Protein AF-A0A7S2YTC2-F1 (afdb_monomer)

Foldseek 3Di:
DDDDDDPPPQPRDADEAAAECPVPPADDFQVVNVVCCCVVPVPDDHDYDGHDHCVPDVLNVQQCVLVVPDDADDPPKDFDADPVRHGDDIGHNPDDPVVCVVVNRD

Mean predicted aligned error: 6.28 Å

InterPro domains:
  IPR000889 Glutathione peroxidase [PS51355] (1-106)
  IPR000889 Glutathione peroxidase [PTHR11592] (11-104)
  IPR036249 Thioredoxin-like superfamily [SSF52833] (11-104)

Secondary structure (DSSP, 8-state):
------TT-S------B----TTS-S-SSHHHHHHHHHHH-TT--S-BPPP--TTT-HHHHHHHHHSTT----SSS-EEEE-TTS-EEEEE-TTS-GGGGHHHHH-

Radius of gyration: 14.58 Å; Cα contacts (8 Å, |Δi|>4): 101; chains: 1; bounding box: 29×35×33 Å

Sequence (106 aa):
FPYYFLPDGRNAFTVLAFPTNDFHQELGSNQEILDFWNQQFPEATFPIFAQGSLHDNPVYQRLQQHLPHDHVQHNFFKYLVNANGVAVQLFHKRQNPLSLKKDILE

Organism: NCBI:txid265537

Nearest PDB structures (foldseek):
  3cyn-assembly1_A  TM=8.900E-01  e=8.343E-05  Homo sapiens
  2p31-assembly2_B  TM=9.014E-01  e=9.358E-04  Homo sapiens
  7l8l-assembly1_A  TM=8.459E-01  e=1.713E-03  Homo sapiens
  1ihr-assembly1_A  TM=3.918E-01  e=9.898E+00  Escherichia coli

Structure (mmCIF, N/CA/C/O backbone):
data_AF-A0A7S2YTC2-F1
#
_entry.id   AF-A0A7S2YTC2-F1
#
loop_
_atom_site.group_PDB
_atom_site.id
_atom_site.type_symbol
_atom_site.label_atom_id
_atom_site.label_alt_id
_atom_site.label_comp_id
_atom_site.label_asym_id
_atom_site.label_entity_id
_atom_site.label_seq_id
_atom_site.pdbx_PDB_ins_code
_atom_site.Cartn_x
_atom_site.Cartn_y
_atom_site.Cartn_z
_atom_site.occupancy
_atom_site.B_iso_or_equiv
_atom_site.auth_seq_id
_atom_site.auth_comp_id
_atom_site.auth_asym_id
_atom_site.auth_atom_id
_atom_site.pdbx_PDB_model_num
ATOM 1 N N . PHE A 1 1 ? -13.229 11.490 -8.993 1.00 33.94 1 PHE A N 1
ATOM 2 C CA . PHE A 1 1 ? -11.849 11.556 -8.481 1.00 33.94 1 PHE A CA 1
ATOM 3 C C . PHE A 1 1 ? -10.914 11.805 -9.655 1.00 33.94 1 PHE A C 1
ATOM 5 O O . PHE A 1 1 ? -10.643 10.857 -10.384 1.00 33.94 1 PHE A O 1
ATOM 12 N N . PRO A 1 2 ? -10.528 13.058 -9.955 1.00 38.62 2 PRO A N 1
ATOM 13 C CA . PRO A 1 2 ? -9.640 13.307 -11.078 1.00 38.62 2 PRO A CA 1
ATOM 14 C C . PRO A 1 2 ? -8.216 12.922 -10.667 1.00 38.62 2 PRO A C 1
ATOM 16 O O . PRO A 1 2 ? -7.701 13.392 -9.655 1.00 38.62 2 PRO A O 1
ATOM 19 N N . TYR A 1 3 ? -7.608 12.029 -11.439 1.00 40.41 3 TYR A N 1
ATOM 20 C CA . TYR A 1 3 ? -6.183 11.741 -11.355 1.00 40.41 3 TYR A CA 1
ATOM 21 C C . TYR A 1 3 ? -5.414 12.989 -11.800 1.00 40.41 3 TYR A C 1
ATOM 23 O O . TYR A 1 3 ? -5.627 13.490 -12.905 1.00 40.41 3 TYR A O 1
ATOM 31 N N . TYR A 1 4 ? -4.538 13.508 -10.941 1.00 37.81 4 TYR A N 1
ATOM 32 C CA . TYR A 1 4 ? -3.604 14.563 -11.322 1.00 37.81 4 TYR A CA 1
ATOM 33 C C . TYR A 1 4 ? -2.488 13.942 -12.163 1.00 37.81 4 TYR A C 1
ATOM 35 O O . TYR A 1 4 ? -1.631 13.227 -11.648 1.00 37.81 4 TYR A O 1
ATOM 43 N N . PHE A 1 5 ? -2.510 14.209 -13.466 1.00 41.69 5 PHE A N 1
ATOM 44 C CA . PHE A 1 5 ? -1.360 13.981 -14.333 1.00 41.69 5 PHE A CA 1
ATOM 45 C C . PHE A 1 5 ? -0.343 15.095 -14.080 1.00 41.69 5 PHE A C 1
ATOM 47 O O . PHE A 1 5 ? -0.690 16.277 -14.139 1.00 41.69 5 PHE A O 1
ATOM 54 N N . LEU A 1 6 ? 0.905 14.729 -13.777 1.00 43.34 6 LEU A N 1
ATOM 55 C CA . LEU A 1 6 ? 1.981 15.710 -13.679 1.00 43.34 6 LEU A CA 1
ATOM 56 C C . LEU A 1 6 ? 2.303 16.257 -15.086 1.00 43.34 6 LEU A C 1
ATOM 58 O O . LEU A 1 6 ? 2.338 15.475 -16.039 1.00 43.34 6 LEU A O 1
ATOM 62 N N . PRO A 1 7 ? 2.526 17.575 -15.254 1.00 41.16 7 PRO A N 1
ATOM 63 C CA . PRO A 1 7 ? 2.499 18.226 -16.570 1.00 41.16 7 PRO A CA 1
ATOM 64 C C . PRO A 1 7 ? 3.740 17.990 -17.442 1.00 41.16 7 PRO A C 1
ATOM 66 O O . PRO A 1 7 ? 3.812 18.533 -18.541 1.00 41.16 7 PRO A O 1
ATOM 69 N N . ASP A 1 8 ? 4.745 17.254 -16.963 1.00 50.38 8 ASP A N 1
ATOM 70 C CA . ASP A 1 8 ? 6.095 17.261 -17.538 1.00 50.38 8 ASP A CA 1
ATOM 71 C C . ASP A 1 8 ? 6.526 15.947 -18.207 1.00 50.38 8 ASP A C 1
ATOM 73 O O . ASP A 1 8 ? 7.706 15.764 -18.500 1.00 50.38 8 ASP A O 1
ATOM 77 N N . GLY A 1 9 ? 5.585 15.039 -18.487 1.00 46.59 9 GLY A N 1
ATOM 78 C CA . GLY A 1 9 ? 5.854 13.835 -19.282 1.00 46.59 9 GLY A CA 1
ATOM 79 C C . GLY A 1 9 ? 6.783 12.815 -18.615 1.00 46.59 9 GLY A C 1
ATOM 80 O O . GLY A 1 9 ? 7.193 11.855 -19.263 1.00 46.59 9 GLY A O 1
ATOM 81 N N . ARG A 1 10 ? 7.103 12.977 -17.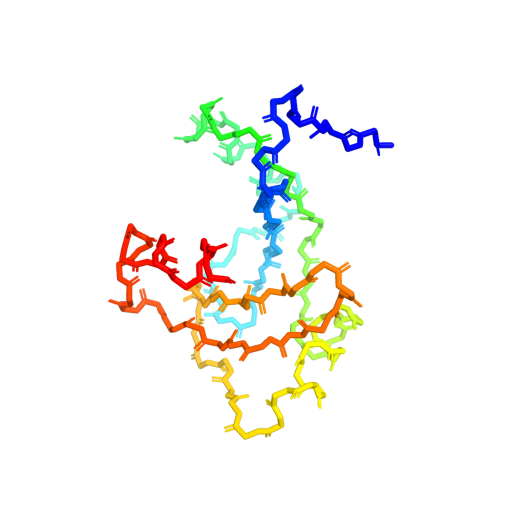325 1.00 51.09 10 ARG A N 1
ATOM 82 C CA . ARG A 1 10 ? 7.715 11.918 -16.518 1.00 51.09 10 ARG A CA 1
ATOM 83 C C . ARG A 1 10 ? 6.613 10.947 -16.114 1.00 51.09 10 ARG A C 1
ATOM 85 O O . ARG A 1 10 ? 5.562 11.393 -15.661 1.00 51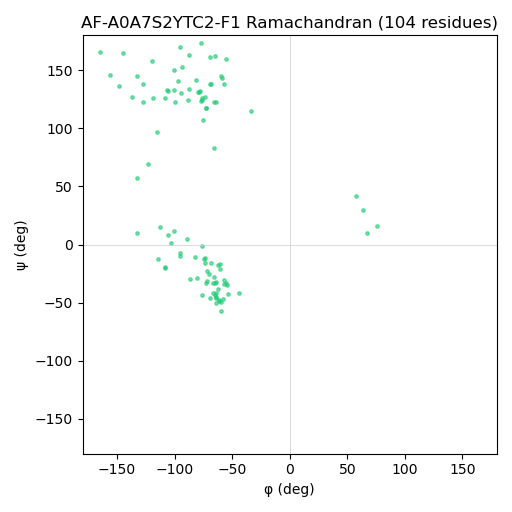.09 10 ARG A O 1
ATOM 92 N N . ASN A 1 11 ? 6.850 9.649 -16.316 1.00 57.50 11 ASN A N 1
ATOM 93 C CA . ASN A 1 11 ? 5.928 8.554 -16.000 1.00 57.50 11 ASN A CA 1
ATOM 94 C C . ASN A 1 11 ? 5.095 8.880 -14.753 1.00 57.50 11 ASN A C 1
ATOM 96 O O . ASN A 1 11 ? 5.655 9.066 -13.671 1.00 57.50 11 ASN A O 1
ATOM 100 N N . ALA A 1 12 ? 3.777 9.020 -14.930 1.00 73.75 12 ALA A N 1
ATOM 101 C CA . ALA A 1 12 ? 2.842 9.402 -13.879 1.00 73.75 12 ALA A CA 1
ATOM 102 C C . ALA A 1 12 ? 2.780 8.294 -12.818 1.00 73.75 12 ALA A C 1
ATOM 104 O O . ALA A 1 12 ? 1.925 7.414 -12.853 1.00 73.75 12 ALA A O 1
ATOM 105 N N . PHE A 1 13 ? 3.738 8.310 -11.896 1.00 85.25 13 PHE A N 1
ATOM 106 C CA . PHE A 1 13 ? 3.769 7.417 -10.754 1.00 85.25 13 PHE A CA 1
ATOM 107 C C . PHE A 1 13 ? 2.809 7.940 -9.691 1.00 85.25 13 PHE A C 1
ATOM 109 O O . PHE A 1 13 ? 2.845 9.115 -9.321 1.00 85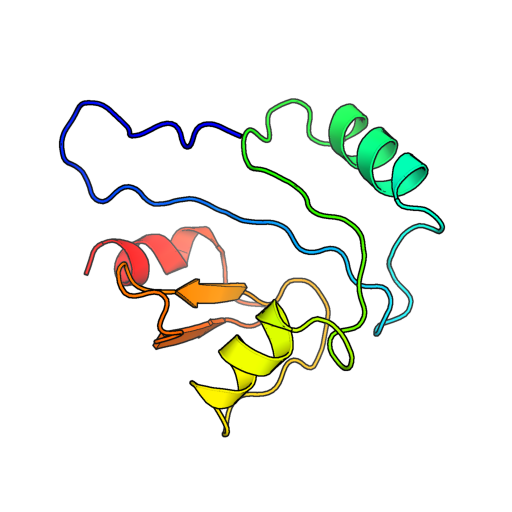.25 13 PHE A O 1
ATOM 116 N N . THR A 1 14 ? 1.958 7.057 -9.181 1.00 89.56 14 THR A N 1
ATOM 117 C CA . THR A 1 14 ? 1.042 7.367 -8.090 1.00 89.56 14 THR A CA 1
ATOM 118 C C . THR A 1 14 ? 1.097 6.265 -7.044 1.00 89.56 14 THR A C 1
ATOM 120 O O . THR A 1 14 ? 1.280 5.091 -7.367 1.00 89.56 14 THR A O 1
ATOM 123 N N . VAL A 1 15 ? 0.947 6.652 -5.783 1.00 92.69 15 VAL A N 1
ATOM 124 C CA . VAL A 1 15 ? 0.802 5.720 -4.664 1.00 92.69 15 VAL A CA 1
ATOM 125 C C . VAL A 1 15 ? -0.689 5.571 -4.381 1.00 92.69 15 VAL A C 1
ATOM 127 O O . VAL A 1 15 ? -1.424 6.547 -4.447 1.00 92.69 15 VAL A O 1
ATOM 130 N N . LEU A 1 16 ? -1.142 4.359 -4.069 1.00 94.69 16 LEU A N 1
ATOM 131 C CA . LEU A 1 16 ? -2.512 4.075 -3.643 1.00 94.69 16 LEU A CA 1
ATOM 132 C C . LEU A 1 16 ? -2.439 3.300 -2.324 1.00 94.69 16 LEU A C 1
ATOM 134 O O . LEU A 1 16 ? -1.793 2.251 -2.274 1.00 94.69 16 LEU A O 1
ATOM 138 N N . ALA A 1 17 ? -3.068 3.803 -1.262 1.00 94.94 17 ALA A N 1
ATOM 139 C CA . ALA A 1 17 ? -3.037 3.152 0.047 1.00 94.94 17 ALA A CA 1
ATOM 140 C C . ALA A 1 17 ? -4.316 2.350 0.311 1.00 94.94 17 ALA A C 1
ATOM 142 O O . ALA A 1 17 ? -5.413 2.904 0.308 1.00 94.94 17 ALA A O 1
ATOM 143 N N . PHE A 1 18 ? -4.163 1.051 0.579 1.00 95.06 18 PHE A N 1
ATOM 144 C CA . PHE A 1 18 ? -5.253 0.131 0.918 1.00 95.06 18 PHE A CA 1
ATOM 145 C C . PHE A 1 18 ? -5.066 -0.383 2.354 1.00 95.06 18 PHE A C 1
ATOM 147 O O . PHE A 1 18 ? -4.287 -1.318 2.557 1.00 95.06 18 PHE A O 1
ATOM 154 N N . PRO A 1 19 ? -5.739 0.225 3.346 1.00 94.44 19 PRO A N 1
ATOM 155 C CA . PRO A 1 19 ? -5.708 -0.235 4.732 1.00 94.44 19 PRO A CA 1
ATOM 156 C C . PRO A 1 19 ? -6.234 -1.667 4.863 1.00 94.44 19 PRO A C 1
ATOM 158 O O . PRO A 1 19 ? -7.177 -2.062 4.165 1.00 94.44 19 PRO A O 1
ATOM 161 N N . THR A 1 20 ? -5.657 -2.449 5.775 1.00 93.25 20 THR A N 1
ATOM 162 C CA . THR A 1 20 ? -6.107 -3.823 6.033 1.00 93.25 20 THR A CA 1
ATOM 163 C C . THR A 1 20 ? -5.900 -4.228 7.482 1.00 93.25 20 THR A C 1
ATOM 165 O O . THR A 1 20 ? -4.835 -4.012 8.054 1.00 93.25 20 THR A O 1
ATOM 168 N N . ASN A 1 21 ? -6.909 -4.879 8.063 1.00 93.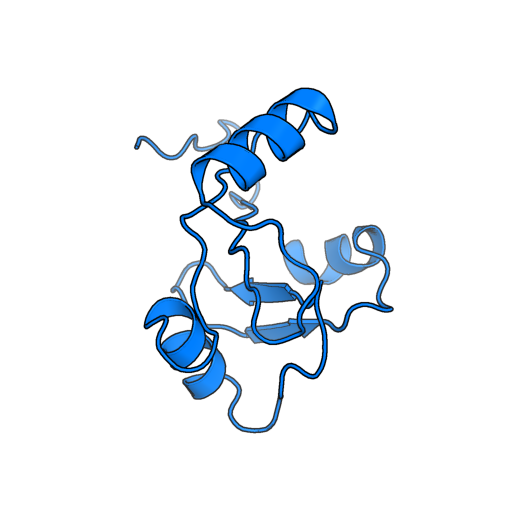75 21 ASN A N 1
ATOM 169 C CA . ASN A 1 21 ? -6.828 -5.406 9.420 1.00 93.75 21 ASN A CA 1
ATOM 170 C C . ASN A 1 21 ? -6.545 -6.918 9.477 1.00 93.75 21 ASN A C 1
ATOM 172 O O . ASN A 1 21 ? -6.626 -7.513 10.549 1.00 93.75 21 ASN A O 1
ATOM 176 N N . ASP A 1 22 ? -6.174 -7.545 8.355 1.00 93.44 22 ASP A N 1
ATOM 177 C CA . ASP A 1 22 ? -5.886 -8.990 8.288 1.00 93.44 22 ASP A CA 1
ATOM 178 C C . ASP A 1 22 ? -4.694 -9.411 9.167 1.00 93.44 22 ASP A C 1
ATOM 180 O O . ASP A 1 22 ? -4.535 -10.583 9.499 1.00 93.44 22 ASP A O 1
ATOM 184 N N . PHE A 1 23 ? -3.863 -8.450 9.582 1.00 93.19 23 PHE A N 1
ATOM 185 C CA . PHE A 1 23 ? -2.749 -8.665 10.509 1.00 93.19 23 PHE A CA 1
ATOM 186 C C . PHE A 1 23 ? -3.011 -8.124 11.922 1.00 93.19 23 PHE A C 1
ATOM 188 O O . PHE A 1 23 ? -2.087 -8.102 12.733 1.00 93.19 23 PHE A O 1
ATOM 195 N N . HIS A 1 24 ? -4.238 -7.681 12.220 1.00 89.69 24 HIS A N 1
ATOM 196 C CA . HIS A 1 24 ? -4.648 -7.131 13.519 1.00 89.69 24 HIS A CA 1
ATOM 197 C C . HIS A 1 24 ? -3.822 -5.913 13.977 1.00 89.69 24 HIS A C 1
ATOM 199 O O . HIS A 1 24 ? -3.425 -5.821 15.139 1.00 89.69 24 HIS A O 1
ATOM 205 N N . GLN A 1 25 ? -3.517 -4.993 13.056 1.00 85.06 25 GLN A N 1
ATOM 206 C CA . GLN A 1 25 ? -2.754 -3.769 13.357 1.00 85.06 25 GLN A CA 1
ATOM 207 C C . GLN A 1 25 ? -3.380 -2.498 12.768 1.00 85.06 25 GLN A C 1
ATOM 209 O O . GLN A 1 25 ? -2.717 -1.464 12.758 1.00 85.06 25 GLN A O 1
ATOM 214 N N . GLU A 1 26 ? -4.605 -2.571 12.249 1.00 79.62 26 GLU A N 1
ATOM 215 C CA . GLU A 1 26 ? -5.310 -1.413 11.695 1.00 79.62 26 GLU A CA 1
ATOM 216 C C . GLU A 1 26 ? -6.319 -0.870 12.711 1.00 79.62 26 GLU A C 1
ATOM 218 O O . GLU A 1 26 ? -6.849 -1.617 13.540 1.00 79.62 26 GLU A O 1
ATOM 223 N N . LEU A 1 27 ? -6.570 0.439 12.659 1.00 73.69 27 LEU A N 1
ATOM 224 C CA . LEU A 1 27 ? -7.578 1.089 13.499 1.00 73.69 27 LEU A CA 1
ATOM 225 C C . LEU A 1 27 ? -8.993 0.590 13.154 1.00 73.69 27 LEU A C 1
ATOM 227 O O . LEU A 1 27 ? -9.221 -0.020 12.110 1.00 73.69 27 LEU A O 1
ATOM 231 N N . GLY A 1 28 ? -9.945 0.820 14.060 1.00 79.31 28 GLY A N 1
ATOM 232 C CA . GLY A 1 28 ? -11.257 0.170 14.032 1.00 79.31 28 GLY A CA 1
ATOM 233 C C . GLY A 1 28 ? -12.070 0.444 12.765 1.00 79.31 28 GLY A C 1
ATOM 234 O O . GLY A 1 28 ? -12.489 -0.490 12.084 1.00 79.31 28 GLY A O 1
ATOM 235 N N . SER A 1 29 ? -12.319 1.716 12.457 1.00 91.38 29 SER A N 1
ATOM 236 C CA . SER A 1 29 ? -13.219 2.146 11.382 1.00 91.38 29 SER A CA 1
ATOM 237 C C . SER A 1 29 ? -12.527 2.983 10.304 1.00 91.38 29 SER A C 1
ATOM 239 O O . SER A 1 29 ? -11.523 3.647 10.549 1.00 91.38 29 SER A O 1
ATOM 241 N N . ASN A 1 30 ? -13.121 3.031 9.105 1.00 93.12 30 ASN A N 1
ATOM 242 C CA . ASN A 1 30 ? -12.634 3.872 8.001 1.00 93.12 30 ASN A CA 1
ATOM 243 C C . ASN A 1 30 ? -12.479 5.351 8.388 1.00 93.12 30 ASN A C 1
ATOM 245 O O . ASN A 1 30 ? -11.565 6.011 7.901 1.00 93.12 30 ASN A O 1
ATOM 249 N N . GLN A 1 31 ? -13.362 5.865 9.251 1.00 94.06 31 GLN A N 1
ATOM 250 C CA . GLN A 1 31 ? -13.281 7.246 9.722 1.00 94.06 31 GLN A CA 1
ATOM 251 C C . GLN A 1 31 ? -12.073 7.445 10.641 1.00 94.06 31 GLN A C 1
ATOM 253 O O . GLN A 1 31 ? -11.304 8.373 10.429 1.00 94.06 31 GLN A O 1
ATOM 258 N N . GLU A 1 32 ? -11.851 6.538 11.597 1.00 94.12 32 GLU A N 1
ATOM 259 C CA . GLU A 1 32 ? -10.685 6.598 12.490 1.00 94.12 32 GLU A CA 1
ATOM 260 C C . GLU A 1 32 ? -9.366 6.475 11.721 1.00 94.12 32 GLU A C 1
ATOM 262 O O . GLU A 1 32 ? -8.411 7.183 12.032 1.00 94.12 32 GLU A O 1
ATOM 267 N N . ILE A 1 33 ? -9.317 5.622 10.692 1.00 93.06 33 ILE A N 1
ATOM 268 C CA . ILE A 1 33 ? -8.153 5.493 9.803 1.00 93.06 33 ILE A CA 1
ATOM 269 C C . ILE A 1 33 ? -7.885 6.818 9.080 1.00 93.06 33 ILE A C 1
ATOM 271 O O . ILE A 1 33 ? -6.747 7.287 9.058 1.00 93.06 33 ILE A O 1
ATOM 275 N N . LEU A 1 34 ? -8.922 7.434 8.503 1.00 92.25 34 LEU A N 1
ATOM 276 C CA . LEU A 1 34 ? -8.795 8.698 7.780 1.00 92.25 34 LEU A CA 1
ATOM 277 C C . LEU A 1 34 ? -8.376 9.849 8.706 1.00 92.25 34 LEU A C 1
ATOM 279 O O . LEU A 1 34 ? -7.493 10.629 8.351 1.00 92.25 34 LEU A O 1
ATOM 283 N N . ASP A 1 35 ? -8.974 9.941 9.893 1.00 93.44 35 ASP A N 1
ATOM 284 C CA . ASP A 1 35 ? -8.657 10.973 10.882 1.00 93.44 35 ASP A CA 1
ATOM 285 C C . ASP A 1 35 ? -7.218 10.829 11.384 1.00 93.44 35 ASP A C 1
ATOM 287 O O . ASP A 1 35 ? -6.462 11.804 11.391 1.00 93.44 35 ASP A O 1
ATOM 291 N N . PHE A 1 36 ? -6.805 9.603 11.724 1.00 92.62 36 PHE A N 1
ATOM 292 C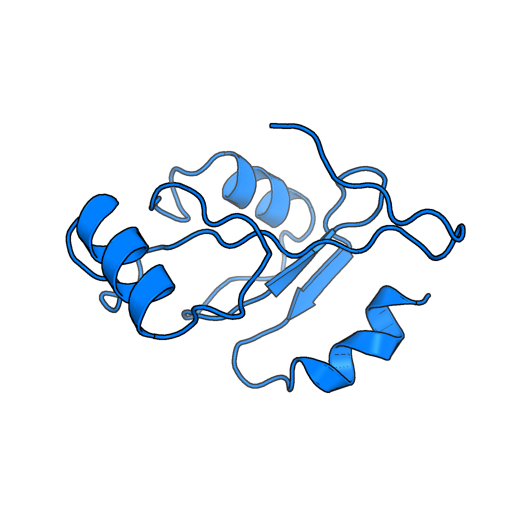 CA . PHE A 1 36 ? -5.426 9.305 12.103 1.00 92.62 36 PHE A CA 1
ATOM 293 C C . PHE A 1 36 ? -4.452 9.678 10.986 1.00 92.62 36 PHE A C 1
ATOM 295 O O . PHE A 1 36 ? -3.454 10.348 11.243 1.00 92.62 36 PHE A O 1
ATOM 302 N N . TRP A 1 37 ? -4.749 9.290 9.744 1.00 91.88 37 TRP A N 1
ATOM 303 C CA . TRP A 1 37 ? -3.898 9.587 8.598 1.00 91.88 37 TRP A CA 1
ATOM 304 C C . TRP A 1 37 ? -3.716 11.093 8.399 1.00 91.88 37 TRP A C 1
ATOM 306 O O . TRP A 1 37 ? -2.588 11.569 8.307 1.00 91.88 37 TRP A O 1
ATOM 316 N N . ASN A 1 38 ? -4.811 11.854 8.400 1.00 91.94 38 ASN A N 1
ATOM 317 C CA . ASN A 1 38 ? -4.775 13.304 8.215 1.00 91.94 38 ASN A CA 1
ATOM 318 C C . ASN A 1 38 ? -4.057 14.025 9.362 1.00 91.94 38 ASN A C 1
ATOM 320 O O . ASN A 1 38 ? -3.421 15.054 9.143 1.00 91.94 38 ASN A O 1
ATOM 324 N N . GLN A 1 39 ? -4.155 13.498 10.585 1.00 94.81 39 GLN A N 1
ATOM 325 C CA . GLN A 1 39 ? -3.485 14.071 11.746 1.00 94.81 39 GLN A CA 1
ATOM 326 C C . GLN A 1 39 ? -1.984 13.755 11.769 1.00 94.81 39 GLN A C 1
ATOM 328 O O . GLN A 1 39 ? -1.188 14.626 12.114 1.00 94.81 39 GLN A O 1
ATOM 333 N N . GLN A 1 40 ? -1.597 12.515 11.459 1.00 94.75 40 GLN A N 1
ATOM 334 C CA . GLN A 1 40 ? -0.208 12.056 11.568 1.00 94.75 40 GLN A CA 1
ATOM 335 C C . GLN A 1 40 ? 0.625 12.343 10.317 1.00 94.75 40 GLN A C 1
ATOM 337 O O . GLN A 1 40 ? 1.834 12.527 10.433 1.00 94.75 40 GLN A O 1
ATOM 342 N N . PHE A 1 41 ? -0.006 12.379 9.141 1.00 92.56 41 PHE A N 1
ATOM 343 C CA . PHE A 1 41 ? 0.654 12.528 7.841 1.00 92.56 41 PHE A CA 1
ATOM 344 C C . PHE A 1 41 ? -0.029 13.600 6.973 1.00 92.56 41 PHE A C 1
ATOM 346 O O . PHE A 1 41 ? -0.463 13.305 5.855 1.00 92.56 41 PHE A O 1
ATOM 353 N N . PRO A 1 42 ? -0.147 14.852 7.451 1.00 92.25 42 PRO A N 1
ATOM 354 C CA . PRO A 1 42 ? -0.822 15.924 6.714 1.00 92.25 42 PRO A CA 1
ATOM 355 C C . PRO A 1 42 ? -0.175 16.241 5.354 1.00 92.25 42 PRO A C 1
ATOM 357 O O . PRO A 1 42 ? -0.821 16.811 4.477 1.00 92.25 42 PRO A O 1
ATOM 360 N N . GLU A 1 43 ? 1.096 15.884 5.156 1.00 92.12 43 GLU A N 1
ATOM 361 C CA . GLU A 1 43 ? 1.826 16.046 3.899 1.00 92.12 43 GLU A CA 1
ATOM 362 C C . GLU A 1 43 ? 1.581 14.929 2.871 1.00 92.12 43 GLU A C 1
ATOM 364 O O . GLU A 1 43 ? 2.011 15.054 1.722 1.00 92.12 43 GLU A O 1
ATOM 369 N N . ALA A 1 44 ? 0.926 13.827 3.250 1.00 88.12 44 ALA A N 1
ATOM 370 C CA . ALA A 1 44 ? 0.648 12.731 2.332 1.00 88.12 44 ALA A CA 1
ATOM 371 C C . ALA A 1 44 ? -0.450 13.128 1.332 1.00 88.12 44 ALA A C 1
ATOM 373 O O . ALA A 1 44 ? -1.593 13.381 1.697 1.00 88.12 44 ALA A O 1
ATOM 374 N N . THR A 1 45 ? -0.106 13.153 0.043 1.00 88.19 45 THR A N 1
ATOM 375 C CA . THR A 1 45 ? -0.981 13.664 -1.031 1.00 88.19 45 THR A CA 1
ATOM 376 C C . THR A 1 45 ? -1.656 12.580 -1.870 1.00 88.19 45 THR A C 1
ATOM 378 O O . THR A 1 45 ? -2.374 12.888 -2.822 1.00 88.19 45 THR A O 1
ATOM 381 N N . PHE A 1 46 ? -1.418 11.310 -1.557 1.00 90.19 46 PHE A N 1
ATOM 382 C CA . PHE A 1 46 ? -1.981 10.188 -2.298 1.00 90.19 46 PHE A CA 1
ATOM 383 C C . PHE A 1 46 ? -3.289 9.679 -1.678 1.00 90.19 46 PHE A C 1
ATOM 385 O O . PHE A 1 46 ? -3.495 9.818 -0.471 1.00 90.19 46 PHE A O 1
ATOM 392 N N . PRO A 1 47 ? -4.185 9.076 -2.481 1.00 91.62 47 PRO A N 1
ATOM 393 C CA . PRO A 1 47 ? -5.455 8.577 -1.976 1.00 91.62 47 PRO A CA 1
ATOM 394 C C . PRO A 1 47 ? -5.268 7.378 -1.039 1.00 91.62 47 PRO A C 1
ATOM 396 O O . PRO A 1 47 ? -4.518 6.438 -1.329 1.00 91.62 47 PRO A O 1
ATOM 399 N N . ILE A 1 48 ? -6.036 7.397 0.047 1.00 92.81 48 ILE A N 1
ATOM 400 C CA . ILE A 1 48 ? -6.289 6.259 0.927 1.00 92.81 48 ILE A CA 1
ATOM 401 C C . ILE A 1 48 ? -7.706 5.738 0.671 1.00 92.81 48 ILE A C 1
ATOM 403 O O . ILE A 1 48 ? -8.657 6.513 0.560 1.00 92.81 48 ILE A O 1
ATOM 407 N N . PHE A 1 49 ? -7.841 4.426 0.508 1.00 94.62 49 PHE A N 1
ATOM 408 C CA . PHE A 1 49 ? -9.115 3.762 0.235 1.00 94.62 49 PHE A CA 1
ATOM 409 C C . PHE A 1 49 ? -9.748 3.239 1.528 1.00 94.62 49 PHE A C 1
ATOM 411 O O . PHE A 1 49 ? -9.118 3.214 2.583 1.00 94.62 49 PHE A O 1
ATOM 418 N N . ALA A 1 50 ? -11.006 2.801 1.438 1.00 93.81 50 ALA A N 1
ATOM 419 C CA . ALA A 1 50 ? -11.652 2.091 2.534 1.00 93.81 50 ALA A CA 1
ATOM 420 C C . ALA A 1 50 ? -10.865 0.822 2.895 1.00 93.81 50 ALA A C 1
ATOM 422 O O . ALA A 1 50 ? -10.344 0.128 2.015 1.00 93.81 50 ALA A O 1
ATOM 423 N N . GLN A 1 51 ? -10.818 0.519 4.188 1.00 93.69 51 GLN A N 1
ATOM 424 C CA . GLN A 1 51 ? -10.245 -0.707 4.713 1.00 93.69 51 GLN A CA 1
ATOM 425 C C . GLN A 1 51 ? -10.930 -1.925 4.090 1.00 93.69 51 GLN A C 1
ATOM 427 O O . GLN A 1 51 ? -12.151 -1.964 3.928 1.00 93.69 51 GLN A O 1
ATOM 432 N N . GLY A 1 52 ? -10.125 -2.928 3.745 1.00 93.31 52 GLY A N 1
ATOM 433 C CA . GLY A 1 52 ? -10.614 -4.208 3.245 1.00 93.31 52 GLY A CA 1
ATOM 434 C C . GLY A 1 52 ? -9.752 -5.378 3.703 1.00 93.31 52 GLY A C 1
ATOM 435 O O . GLY A 1 52 ? -8.628 -5.195 4.180 1.00 93.31 52 GLY A O 1
ATOM 436 N N . SER A 1 53 ? -10.288 -6.589 3.563 1.00 94.06 53 SER A N 1
ATOM 437 C CA . SER A 1 53 ? -9.502 -7.817 3.696 1.00 94.06 53 SER A CA 1
ATOM 438 C C . SER A 1 53 ? -8.759 -8.101 2.393 1.00 94.06 53 SER A C 1
ATOM 440 O O . SER A 1 53 ? -9.313 -7.914 1.309 1.00 94.06 53 SER A O 1
ATOM 442 N N . LEU A 1 54 ? -7.525 -8.586 2.482 1.00 94.25 54 LEU A N 1
ATOM 443 C CA . LEU A 1 54 ? -6.776 -9.152 1.363 1.00 94.25 54 LEU A CA 1
ATOM 444 C C . LEU A 1 54 ? -7.556 -10.315 0.730 1.00 94.25 54 LEU A C 1
ATOM 446 O O . LEU A 1 54 ? -7.495 -10.521 -0.476 1.00 94.25 54 LEU A O 1
ATOM 450 N N . HIS A 1 55 ? -8.349 -11.051 1.506 1.00 92.75 55 HIS A N 1
ATOM 451 C CA . HIS A 1 55 ? -9.128 -12.169 0.979 1.00 92.75 55 HIS A CA 1
ATOM 452 C C . HIS A 1 55 ? -10.322 -11.733 0.128 1.00 92.75 55 HIS A C 1
ATOM 454 O O . HIS A 1 55 ? -10.625 -12.410 -0.852 1.00 92.75 55 HIS A O 1
ATOM 460 N N . ASP A 1 56 ? -10.950 -10.598 0.446 1.00 93.88 56 ASP A N 1
ATOM 461 C CA . ASP A 1 56 ? -12.213 -10.168 -0.172 1.00 93.88 56 ASP A CA 1
ATOM 462 C C . ASP A 1 56 ? -12.058 -8.976 -1.124 1.00 93.88 56 ASP A C 1
ATOM 464 O O . ASP A 1 56 ? -12.925 -8.722 -1.961 1.00 93.88 56 ASP A O 1
ATOM 468 N N . ASN A 1 57 ? -10.965 -8.217 -1.013 1.00 94.75 57 ASN A N 1
ATOM 469 C CA . ASN A 1 57 ? -10.755 -7.034 -1.834 1.00 94.75 57 ASN A CA 1
ATOM 470 C C . ASN A 1 57 ? -10.413 -7.442 -3.285 1.00 94.75 57 ASN A C 1
ATOM 472 O O . ASN A 1 57 ? -9.353 -8.032 -3.522 1.00 94.75 57 ASN A O 1
ATOM 476 N N . PRO A 1 58 ? -11.242 -7.076 -4.286 1.00 95.44 58 PRO A N 1
ATOM 477 C CA . PRO A 1 58 ? -11.043 -7.502 -5.671 1.00 95.44 58 PRO A CA 1
ATOM 478 C C . PRO A 1 58 ? -9.764 -6.933 -6.296 1.00 95.44 58 PRO A C 1
ATOM 480 O O . PRO A 1 58 ? -9.177 -7.568 -7.172 1.00 95.44 58 PRO A O 1
ATOM 483 N N . VAL A 1 59 ? -9.298 -5.763 -5.840 1.00 95.50 59 VAL A N 1
ATOM 484 C CA . VAL A 1 59 ? -8.013 -5.204 -6.278 1.00 95.50 59 VAL A CA 1
ATOM 485 C C . VAL A 1 59 ? -6.891 -6.123 -5.822 1.00 95.50 59 VAL A C 1
ATOM 487 O O . VAL A 1 59 ? -6.086 -6.547 -6.646 1.00 95.50 59 V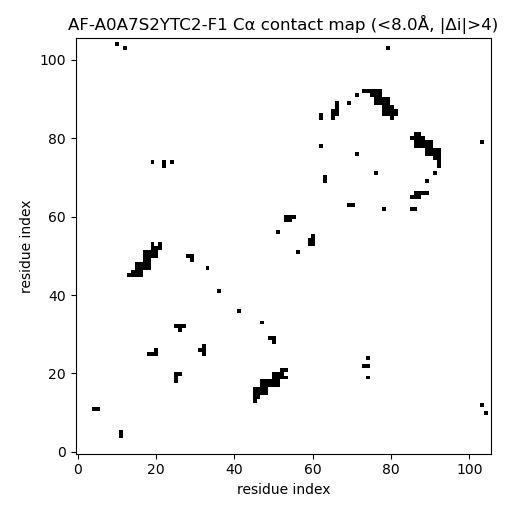AL A O 1
ATOM 490 N N . TYR A 1 60 ? -6.867 -6.495 -4.540 1.00 95.75 60 TYR A N 1
ATOM 491 C CA . TYR A 1 60 ? -5.839 -7.398 -4.032 1.00 95.75 60 TYR A CA 1
ATOM 492 C C . TYR A 1 60 ? -5.882 -8.761 -4.729 1.00 95.75 60 TYR A C 1
ATOM 494 O O . TYR A 1 60 ? -4.852 -9.225 -5.216 1.00 95.75 60 TYR A O 1
ATOM 502 N N . GLN A 1 61 ? -7.065 -9.374 -4.845 1.00 95.88 61 GLN A N 1
ATOM 503 C CA . GLN A 1 61 ? -7.223 -10.659 -5.533 1.00 95.88 61 GLN A CA 1
ATOM 504 C C . GLN A 1 61 ? -6.650 -10.608 -6.956 1.00 95.88 61 GLN A C 1
ATOM 506 O O . GLN A 1 61 ? -5.941 -11.523 -7.377 1.00 95.88 61 GLN A O 1
ATOM 511 N N . ARG A 1 62 ? -6.902 -9.516 -7.689 1.00 96.81 62 ARG A N 1
ATOM 512 C CA . ARG A 1 62 ? -6.368 -9.326 -9.040 1.00 96.81 62 ARG A CA 1
ATOM 513 C C . ARG A 1 62 ? -4.846 -9.178 -9.056 1.00 96.81 62 ARG A C 1
ATOM 515 O O . ARG A 1 62 ? -4.196 -9.761 -9.919 1.00 96.81 62 ARG A O 1
ATOM 522 N N . LEU A 1 63 ? -4.267 -8.430 -8.118 1.00 96.81 63 LEU A N 1
ATOM 523 C CA . LEU A 1 63 ? -2.811 -8.281 -8.003 1.00 96.81 63 LEU A CA 1
ATOM 524 C C . LEU A 1 63 ? -2.133 -9.620 -7.668 1.00 96.81 63 LEU A C 1
ATOM 526 O O . LEU A 1 63 ? -1.131 -9.974 -8.287 1.00 96.81 63 LEU A O 1
ATOM 530 N N . GLN A 1 64 ? -2.722 -10.402 -6.762 1.00 95.88 64 GLN A N 1
ATOM 531 C CA . GLN A 1 64 ? -2.249 -11.736 -6.391 1.00 95.88 64 GLN A CA 1
ATOM 532 C C . GLN A 1 64 ? -2.313 -12.734 -7.562 1.00 95.88 64 GLN A C 1
ATOM 534 O O . GLN A 1 64 ? -1.450 -13.602 -7.665 1.00 95.88 64 GLN A O 1
ATOM 539 N N . GLN A 1 65 ? -3.291 -12.604 -8.468 1.00 96.75 65 GLN A N 1
ATOM 540 C CA . GLN A 1 65 ? -3.365 -13.415 -9.693 1.00 96.75 65 GLN A CA 1
ATOM 541 C C . GLN A 1 65 ? -2.219 -13.129 -10.671 1.00 96.75 65 GLN A C 1
ATOM 543 O O . GLN A 1 65 ? -1.787 -14.038 -11.376 1.00 96.75 65 GLN A O 1
ATOM 548 N N . HIS A 1 66 ? -1.733 -11.885 -10.740 1.00 97.69 66 HIS A N 1
ATOM 549 C CA . HIS A 1 66 ? -0.598 -11.532 -11.598 1.00 97.69 66 HIS A CA 1
ATOM 550 C C . HIS A 1 66 ? 0.731 -12.083 -11.055 1.00 97.69 66 HIS A C 1
ATOM 552 O O . HIS A 1 66 ? 1.609 -12.426 -11.842 1.00 97.69 66 HIS A O 1
ATOM 558 N N . LEU A 1 67 ? 0.858 -12.205 -9.728 1.00 96.50 67 LEU A N 1
ATOM 559 C CA . LEU A 1 67 ? 2.047 -12.718 -9.040 1.00 96.50 67 LEU A CA 1
ATOM 560 C C . LEU A 1 67 ? 1.693 -13.929 -8.152 1.00 96.50 67 LEU A C 1
ATOM 562 O O . LEU A 1 67 ? 1.727 -13.828 -6.926 1.00 96.50 67 LEU A O 1
ATOM 566 N N . PRO A 1 68 ? 1.337 -15.093 -8.731 1.00 95.19 68 PRO A N 1
ATOM 567 C CA . PRO A 1 68 ? 0.774 -16.223 -7.981 1.00 95.19 68 PRO A CA 1
ATOM 568 C C . PRO A 1 68 ? 1.758 -16.902 -7.014 1.00 95.19 68 PRO A C 1
ATOM 570 O O . PRO A 1 68 ? 1.326 -17.654 -6.145 1.00 95.19 68 PRO A O 1
ATOM 573 N N . HIS A 1 69 ? 3.061 -16.656 -7.167 1.00 94.44 69 HIS A N 1
ATOM 574 C CA . HIS A 1 69 ? 4.116 -17.216 -6.315 1.00 94.44 69 HIS A CA 1
ATOM 575 C C . HIS A 1 69 ? 4.537 -16.283 -5.172 1.00 94.44 69 HIS A C 1
ATOM 577 O O . HIS A 1 69 ? 5.275 -16.703 -4.282 1.00 94.44 69 HIS A O 1
ATOM 583 N N . ASP A 1 70 ? 4.075 -15.032 -5.191 1.00 92.25 70 ASP A N 1
ATOM 584 C CA . ASP A 1 70 ? 4.386 -14.028 -4.184 1.00 92.25 70 ASP A CA 1
ATOM 585 C C . ASP A 1 70 ? 3.218 -13.897 -3.212 1.00 92.25 70 ASP A C 1
ATOM 587 O O . ASP A 1 70 ? 2.072 -13.767 -3.633 1.00 92.25 70 ASP A O 1
ATOM 591 N N . HIS A 1 71 ? 3.487 -13.892 -1.907 1.00 89.31 71 HIS A N 1
ATOM 592 C CA . HIS A 1 71 ? 2.437 -13.789 -0.894 1.00 89.31 71 HIS A CA 1
ATOM 593 C C . HIS A 1 71 ? 2.719 -12.669 0.098 1.00 89.31 71 HIS A C 1
ATOM 595 O O . HIS A 1 71 ? 3.840 -12.499 0.591 1.00 89.31 71 HIS A O 1
ATOM 601 N N . VAL A 1 72 ? 1.669 -11.928 0.442 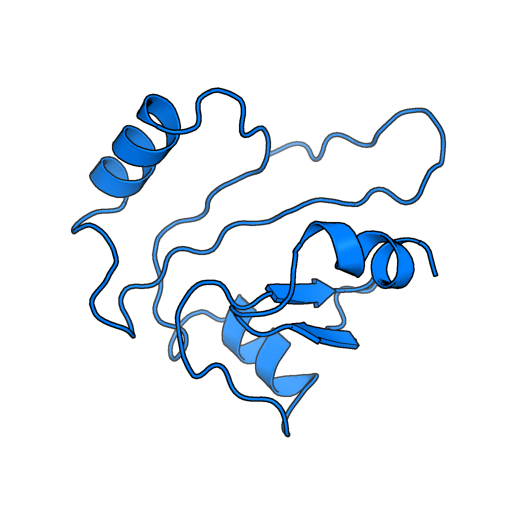1.00 91.00 72 VAL A N 1
ATOM 602 C CA . VAL A 1 72 ? 1.723 -10.971 1.541 1.00 91.00 72 VAL A CA 1
ATOM 603 C C . VAL 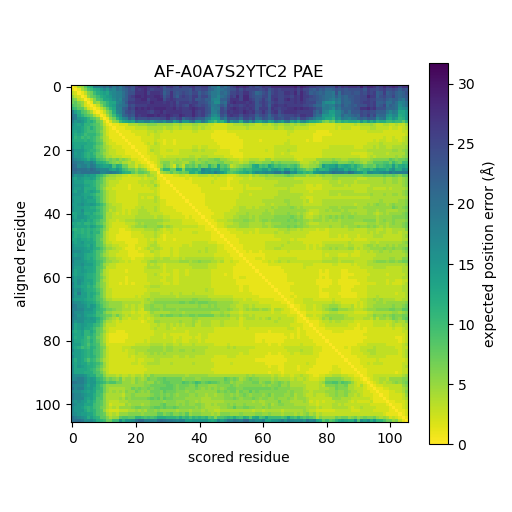A 1 72 ? 1.712 -11.717 2.871 1.00 91.00 72 VAL A C 1
ATOM 605 O O . VAL A 1 72 ? 0.837 -12.527 3.146 1.00 91.00 72 VAL A O 1
ATOM 608 N N . GLN A 1 73 ? 2.700 -11.413 3.709 1.00 89.06 73 GLN A N 1
ATOM 609 C CA . GLN A 1 73 ? 2.882 -12.041 5.023 1.00 89.06 73 GLN A CA 1
ATOM 610 C C . GLN A 1 73 ? 2.688 -11.060 6.187 1.00 89.06 73 GLN A C 1
ATOM 612 O O . GLN A 1 73 ? 2.664 -11.470 7.345 1.00 89.06 73 GLN A O 1
ATOM 617 N N . HIS A 1 74 ? 2.638 -9.755 5.900 1.00 89.75 74 HIS A N 1
ATOM 618 C CA . HIS A 1 74 ? 2.558 -8.701 6.906 1.00 89.75 74 HIS A CA 1
ATOM 619 C C . HIS A 1 74 ? 2.149 -7.360 6.277 1.00 89.75 74 HIS A C 1
ATOM 621 O O . HIS A 1 74 ? 2.287 -7.173 5.066 1.00 89.75 74 HIS A O 1
ATOM 627 N N . ASN A 1 75 ? 1.764 -6.395 7.116 1.00 90.62 75 ASN A N 1
ATOM 628 C CA . ASN A 1 75 ? 1.533 -5.001 6.729 1.00 90.62 75 ASN A CA 1
ATOM 629 C C . ASN A 1 75 ? 2.737 -4.335 6.039 1.00 90.62 75 ASN A C 1
ATOM 631 O O . ASN A 1 75 ? 3.890 -4.735 6.223 1.00 90.62 75 ASN A O 1
ATOM 635 N N . PHE A 1 76 ? 2.461 -3.254 5.299 1.00 90.31 76 PHE A N 1
ATOM 636 C CA . PHE A 1 76 ? 3.434 -2.450 4.541 1.00 90.31 76 PHE A CA 1
ATOM 637 C C . PHE A 1 76 ? 4.146 -3.192 3.396 1.00 90.31 76 PHE A C 1
ATOM 639 O O . PHE A 1 76 ? 5.286 -2.859 3.048 1.00 90.31 76 PHE A O 1
ATOM 646 N N . PHE A 1 77 ? 3.499 -4.184 2.788 1.00 94.00 77 PHE A N 1
ATOM 647 C CA . PHE A 1 77 ? 3.889 -4.670 1.462 1.00 94.00 77 PHE A CA 1
ATOM 648 C C . PHE A 1 77 ? 3.579 -3.614 0.384 1.00 94.00 77 PHE A C 1
ATOM 650 O O . PHE A 1 77 ? 2.796 -2.696 0.624 1.00 94.00 77 PHE A O 1
ATOM 657 N N . LYS A 1 78 ? 4.200 -3.719 -0.795 1.00 94.94 78 LYS A N 1
ATOM 658 C CA . LYS A 1 78 ? 3.900 -2.856 -1.948 1.00 94.94 78 LYS A CA 1
ATOM 659 C C . LYS A 1 78 ? 3.850 -3.692 -3.218 1.00 94.94 78 LYS A C 1
ATOM 661 O O . LYS A 1 78 ? 4.822 -4.372 -3.517 1.00 94.94 78 LYS A O 1
ATOM 666 N N . TYR A 1 79 ? 2.769 -3.601 -3.981 1.00 96.06 79 TYR A N 1
ATOM 667 C CA . TYR A 1 79 ? 2.784 -4.048 -5.372 1.00 96.06 79 TYR A CA 1
ATOM 668 C C . TYR A 1 79 ? 3.260 -2.900 -6.261 1.00 96.06 79 TYR A C 1
ATOM 670 O O . TYR A 1 79 ? 2.768 -1.779 -6.131 1.00 96.06 79 TYR A O 1
ATOM 678 N N . LEU A 1 80 ? 4.181 -3.186 -7.177 1.00 95.31 80 LEU A N 1
ATOM 679 C CA . LEU A 1 80 ? 4.443 -2.321 -8.322 1.00 95.31 80 LEU A CA 1
ATOM 680 C C . LEU A 1 80 ? 3.505 -2.723 -9.452 1.00 95.31 80 LEU A C 1
ATOM 682 O O . LEU A 1 80 ? 3.479 -3.885 -9.862 1.00 95.31 80 LEU A O 1
ATOM 686 N N . VAL A 1 81 ? 2.735 -1.758 -9.941 1.00 94.94 81 VAL A N 1
ATOM 687 C CA . VAL A 1 81 ? 1.759 -1.951 -11.012 1.00 94.94 81 VAL A CA 1
ATOM 688 C C . VAL A 1 81 ? 2.163 -1.068 -12.182 1.00 94.94 81 VAL A C 1
ATOM 690 O O . VAL A 1 81 ? 2.369 0.131 -12.008 1.00 94.94 81 VAL A O 1
ATOM 693 N N . ASN A 1 82 ? 2.302 -1.662 -13.364 1.00 92.50 82 ASN A N 1
ATOM 694 C CA . ASN A 1 82 ? 2.656 -0.919 -14.570 1.00 92.50 82 ASN A CA 1
ATOM 695 C C . ASN A 1 82 ? 1.446 -0.149 -15.139 1.00 92.50 82 ASN A C 1
ATOM 697 O O . ASN A 1 82 ? 0.308 -0.322 -14.700 1.00 92.50 82 ASN A O 1
ATOM 701 N N . ALA A 1 83 ? 1.673 0.671 -16.168 1.00 89.75 83 ALA A N 1
ATOM 702 C CA . ALA A 1 83 ? 0.629 1.497 -16.785 1.00 89.75 83 ALA A CA 1
ATOM 703 C C . ALA A 1 83 ? -0.551 0.703 -17.395 1.00 89.75 83 ALA A C 1
ATOM 705 O O . ALA A 1 83 ? -1.617 1.272 -17.613 1.00 89.75 83 ALA A O 1
ATOM 706 N N . ASN A 1 84 ? -0.392 -0.606 -17.632 1.00 90.19 84 ASN A N 1
ATOM 707 C CA . ASN A 1 84 ? -1.455 -1.492 -18.120 1.00 90.19 84 ASN A CA 1
ATOM 708 C C . ASN A 1 84 ? -2.273 -2.134 -16.982 1.00 90.19 84 ASN A C 1
ATOM 710 O O . ASN A 1 84 ? -3.113 -2.994 -17.239 1.00 90.19 84 ASN A O 1
ATOM 714 N N . GLY A 1 85 ? -2.017 -1.765 -15.721 1.00 91.31 85 GLY A N 1
ATOM 715 C CA . GLY A 1 85 ? -2.696 -2.341 -14.559 1.00 91.31 85 GLY A CA 1
ATOM 716 C C . GLY A 1 85 ? -2.209 -3.745 -14.185 1.00 91.31 85 GLY A C 1
ATOM 717 O O . GLY A 1 85 ? -2.889 -4.450 -13.437 1.00 91.31 85 GLY A O 1
ATOM 718 N N . VAL A 1 86 ? -1.050 -4.175 -14.698 1.00 95.38 86 VAL A N 1
ATOM 719 C CA . VAL A 1 86 ? -0.459 -5.483 -14.385 1.00 95.38 86 VAL A CA 1
ATOM 720 C C . VAL A 1 86 ? 0.534 -5.327 -13.241 1.00 95.38 86 VAL A C 1
ATOM 722 O O . VAL A 1 86 ? 1.400 -4.452 -13.280 1.00 95.38 86 VAL A O 1
ATOM 725 N N . ALA A 1 87 ? 0.411 -6.180 -12.221 1.00 96.31 87 ALA A N 1
ATOM 726 C CA . ALA A 1 87 ? 1.370 -6.211 -11.126 1.00 96.31 87 ALA A CA 1
ATOM 727 C C . ALA A 1 87 ? 2.641 -6.906 -11.614 1.00 96.31 87 ALA A C 1
ATOM 729 O O . ALA A 1 87 ? 2.572 -8.029 -12.108 1.00 96.31 87 ALA A O 1
ATOM 730 N N . VAL A 1 88 ? 3.777 -6.227 -11.498 1.00 95.62 88 VAL A N 1
ATOM 731 C CA . VAL A 1 88 ? 5.067 -6.714 -12.011 1.00 95.62 88 VAL A CA 1
ATOM 732 C C . VAL A 1 88 ? 6.018 -7.132 -10.896 1.00 95.62 88 VAL A C 1
ATOM 734 O O . VAL A 1 88 ? 6.936 -7.906 -11.144 1.00 95.62 88 VAL A O 1
ATOM 737 N N . GLN A 1 89 ? 5.796 -6.653 -9.667 1.00 95.31 89 GLN A N 1
ATOM 738 C CA . GLN A 1 89 ? 6.642 -6.989 -8.524 1.00 95.31 89 GLN A CA 1
ATOM 739 C C . GLN A 1 89 ? 5.906 -6.821 -7.190 1.00 95.31 89 GLN A C 1
ATOM 741 O O . GLN A 1 89 ? 5.095 -5.903 -7.040 1.00 95.31 89 GLN A O 1
ATOM 746 N N . LEU A 1 90 ? 6.223 -7.676 -6.211 1.00 95.06 90 LEU A N 1
ATOM 747 C CA . LEU A 1 90 ? 5.845 -7.514 -4.806 1.00 95.06 90 LEU A CA 1
ATOM 748 C C . LEU A 1 90 ? 7.082 -7.151 -3.973 1.00 95.06 90 LEU A C 1
ATOM 750 O O . LEU A 1 90 ? 8.084 -7.861 -3.961 1.00 95.06 90 LEU A O 1
ATOM 754 N N . PHE A 1 91 ? 6.986 -6.056 -3.227 1.00 94.25 91 PHE A N 1
ATOM 755 C CA . PHE A 1 91 ? 7.992 -5.600 -2.281 1.00 94.25 91 PHE A CA 1
ATOM 756 C C . PHE A 1 91 ? 7.526 -5.831 -0.845 1.00 94.25 91 PHE A C 1
ATOM 758 O O . PHE A 1 91 ? 6.413 -5.463 -0.458 1.00 94.25 91 PHE A O 1
ATOM 765 N N . HIS A 1 92 ? 8.392 -6.399 -0.011 1.00 90.25 92 HIS A N 1
ATOM 766 C CA . HIS A 1 92 ? 8.068 -6.702 1.382 1.00 90.25 92 HIS A CA 1
ATOM 767 C C . HIS A 1 92 ? 8.353 -5.514 2.315 1.00 90.25 92 HIS A C 1
ATOM 769 O O . HIS A 1 92 ? 9.135 -4.615 2.002 1.00 90.25 92 HIS A O 1
ATOM 775 N N . LYS A 1 93 ? 7.775 -5.540 3.526 1.00 88.94 93 LYS A N 1
ATOM 776 C CA . LYS A 1 93 ? 7.910 -4.487 4.557 1.00 88.94 93 LYS A CA 1
ATOM 777 C C . LYS A 1 93 ? 9.333 -3.962 4.758 1.00 88.94 93 LYS A C 1
ATOM 779 O O . LYS A 1 93 ? 9.513 -2.764 4.942 1.00 88.94 93 LYS A O 1
ATOM 784 N N . ARG A 1 94 ? 10.326 -4.859 4.756 1.00 87.69 94 ARG A N 1
ATOM 785 C CA . ARG A 1 94 ? 11.728 -4.552 5.091 1.00 87.69 94 ARG A CA 1
ATOM 786 C C . ARG A 1 94 ? 12.479 -3.788 3.997 1.00 87.69 94 ARG A C 1
ATOM 788 O O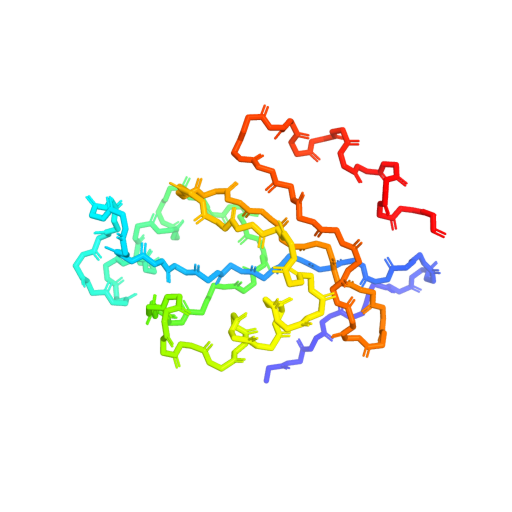 . ARG A 1 94 ? 13.574 -3.304 4.262 1.00 87.69 94 ARG A O 1
ATOM 795 N N . GLN A 1 95 ? 11.931 -3.688 2.788 1.00 85.44 95 GLN A N 1
ATOM 796 C CA . GLN A 1 95 ? 12.571 -2.929 1.716 1.00 85.44 95 GLN A CA 1
ATOM 797 C C . GLN A 1 95 ? 12.356 -1.428 1.908 1.00 85.44 95 GLN A C 1
ATOM 799 O O . GLN A 1 95 ? 11.234 -0.970 2.143 1.00 85.44 95 GLN A O 1
ATOM 804 N N . ASN A 1 96 ? 13.451 -0.673 1.787 1.00 86.06 96 ASN A N 1
ATOM 805 C CA . ASN A 1 96 ? 13.436 0.782 1.857 1.00 86.06 96 ASN A CA 1
ATOM 806 C C . ASN A 1 96 ? 12.615 1.338 0.676 1.00 86.06 96 ASN A C 1
ATOM 808 O O . ASN A 1 96 ? 12.979 1.088 -0.474 1.00 86.06 96 ASN A O 1
ATOM 812 N N . PRO A 1 97 ? 11.550 2.124 0.914 1.00 83.62 97 PRO A N 1
ATOM 813 C CA . PRO A 1 97 ? 10.766 2.716 -0.167 1.00 83.62 97 PRO A CA 1
ATOM 814 C C . PRO A 1 97 ? 11.602 3.542 -1.155 1.00 83.62 97 PRO A C 1
ATOM 816 O O . PRO A 1 97 ? 11.334 3.524 -2.351 1.00 83.62 97 PRO A O 1
ATOM 819 N N . LEU A 1 98 ? 12.660 4.213 -0.688 1.00 86.12 98 LEU A N 1
ATOM 820 C CA . LEU A 1 98 ? 13.518 5.032 -1.549 1.00 86.12 98 LEU A CA 1
ATOM 821 C C . LEU A 1 98 ? 14.362 4.199 -2.517 1.00 86.12 98 LEU A C 1
ATOM 823 O O . LEU A 1 98 ? 14.720 4.696 -3.585 1.00 86.12 98 LEU A O 1
ATOM 827 N N . SER A 1 99 ? 14.655 2.934 -2.189 1.00 87.75 99 SER A N 1
ATOM 828 C CA . SER A 1 99 ? 15.370 2.057 -3.121 1.00 87.75 99 SER A CA 1
ATOM 829 C C . SER A 1 99 ? 14.499 1.584 -4.283 1.00 87.75 99 SER A C 1
ATOM 831 O O . SER A 1 99 ? 15.058 1.157 -5.284 1.00 87.75 99 SER A O 1
ATOM 833 N N . LEU A 1 100 ? 13.168 1.710 -4.179 1.00 88.06 100 LEU A N 1
ATOM 834 C CA . LEU A 1 100 ? 12.217 1.312 -5.228 1.00 88.06 100 LEU A CA 1
ATOM 835 C C . LEU A 1 100 ? 12.205 2.281 -6.416 1.00 88.06 100 LEU A C 1
ATOM 837 O O . LEU A 1 100 ? 11.634 1.990 -7.460 1.00 88.06 100 LEU A O 1
ATOM 841 N N . LYS A 1 101 ? 12.833 3.457 -6.272 1.00 86.44 101 LYS A N 1
ATOM 842 C CA . LYS A 1 101 ? 12.873 4.482 -7.320 1.00 86.44 101 LYS A CA 1
ATOM 843 C C . LYS A 1 101 ? 13.468 3.957 -8.628 1.00 86.44 101 LYS A C 1
ATOM 845 O O . LYS A 1 101 ? 13.038 4.397 -9.685 1.00 86.44 101 LYS A O 1
ATOM 850 N N . LYS A 1 102 ? 14.447 3.050 -8.557 1.00 85.75 102 LYS A N 1
ATOM 851 C CA . LYS A 1 102 ? 15.034 2.429 -9.752 1.00 85.75 102 LYS A CA 1
ATOM 852 C C . LYS A 1 102 ? 13.985 1.594 -10.497 1.00 85.75 102 LYS A C 1
ATOM 854 O O . LYS A 1 102 ? 13.809 1.799 -11.684 1.00 85.75 102 LYS A O 1
ATOM 859 N N . ASP A 1 103 ? 13.212 0.786 -9.768 1.00 86.50 103 ASP A N 1
ATOM 860 C CA . ASP A 1 103 ? 12.224 -0.134 -10.333 1.00 86.50 103 ASP A CA 1
ATOM 861 C C . ASP A 1 103 ? 11.000 0.624 -10.898 1.00 86.50 103 ASP A C 1
ATOM 863 O O . ASP A 1 103 ? 10.299 0.122 -11.764 1.00 86.50 103 ASP A O 1
ATOM 867 N N . ILE A 1 104 ? 10.741 1.851 -10.422 1.00 84.06 104 ILE A N 1
ATOM 868 C CA . ILE A 1 104 ? 9.656 2.732 -10.901 1.00 84.06 104 ILE A CA 1
ATOM 869 C C . ILE A 1 104 ? 10.021 3.478 -12.197 1.00 84.06 104 ILE A C 1
ATOM 871 O O . ILE A 1 104 ? 9.131 3.888 -12.944 1.00 84.06 104 ILE A O 1
ATOM 875 N N . LEU A 1 105 ? 11.310 3.748 -12.422 1.00 75.38 105 LEU A N 1
ATOM 876 C CA . LEU A 1 105 ? 11.786 4.572 -13.541 1.00 75.38 105 LEU A CA 1
ATOM 877 C C . LEU A 1 105 ? 12.218 3.755 -14.768 1.00 75.38 105 LEU A C 1
ATOM 879 O O . LEU A 1 105 ? 12.524 4.365 -15.794 1.00 75.38 105 LEU A O 1
ATOM 883 N N . GLU A 1 106 ? 12.254 2.429 -14.649 1.00 59.69 106 GLU A N 1
ATOM 884 C CA . GLU A 1 106 ? 12.469 1.472 -15.745 1.00 59.69 106 GLU A CA 1
ATOM 885 C C . GLU A 1 106 ? 11.185 1.241 -16.558 1.00 59.69 106 GLU A C 1
ATOM 887 O O . GLU A 1 106 ? 11.304 1.148 -17.802 1.00 59.69 106 GLU A O 1
#

Solvent-accessible surface area (backbone atoms only — not comparable to full-atom values): 6984 Å² total; per-residue (Å²): 134,85,81,84,74,64,95,77,81,59,83,79,80,79,65,77,45,73,45,50,51,83,76,75,79,51,68,93,43,63,65,55,46,52,52,50,43,54,70,76,41,70,82,64,86,57,60,72,53,72,64,40,43,67,89,74,31,66,68,50,49,53,42,42,64,58,38,75,90,61,78,89,87,60,75,71,53,44,74,45,62,48,98,85,74,46,39,79,45,81,44,56,55,88,59,60,74,78,70,47,52,62,76,74,73,110

pLDDT: mean 86.15, std 15.56, range [33.94, 97.69]